Protein AF-A0A966WLP5-F1 (afdb_monomer_lite)

Sequence (137 aa):
MLNTLWVSFFFVALVSALWRWIGVNDPEVFARMVDSIFSMAKLSVEVMVLLFGTLTLWLGFLKIAEHAGLVEKIAGWLSPIFRRLMPQVPKNHPATGLITMNFIANALGLDNAVMINPKRTALPKSDEKALNAAADK

Foldseek 3Di:
DVVVVVVVVVVVVVVVLVCCCPVVVDVCSVVVVVVVVVVVVVVVVVVVCVLVVQLVVVVVVVVVCVVVCVVVVVCVVCVVVCCVVPVPADVPRCVVVLVVVCVVCVVSVVNPPPPPDVPPVDDPPVVVVVVVVVVVD

pLDDT: mean 76.71, std 16.09, range [44.78, 97.19]

Structure (mmCIF, N/CA/C/O backbone):
data_AF-A0A966WLP5-F1
#
_entry.id   AF-A0A966WLP5-F1
#
loop_
_atom_site.group_PDB
_atom_site.id
_atom_site.type_symbol
_atom_site.label_atom_id
_atom_site.label_alt_id
_atom_site.label_comp_id
_atom_site.label_asym_id
_atom_site.label_entity_id
_atom_site.label_seq_id
_atom_site.pdbx_PDB_ins_code
_atom_site.Cartn_x
_atom_site.Cartn_y
_atom_site.Cartn_z
_atom_site.occupancy
_atom_site.B_iso_or_equiv
_atom_site.auth_seq_id
_atom_site.auth_comp_id
_atom_site.auth_asym_id
_atom_site.auth_atom_id
_atom_site.pdbx_PDB_model_num
ATOM 1 N N . MET A 1 1 ? 6.814 -22.721 -7.324 1.00 75.81 1 MET A N 1
ATOM 2 C CA . MET A 1 1 ? 5.910 -22.043 -8.280 1.00 75.81 1 MET A CA 1
ATOM 3 C C . MET A 1 1 ? 6.113 -20.530 -8.322 1.00 75.81 1 MET A C 1
ATOM 5 O O . MET A 1 1 ? 6.371 -20.030 -9.405 1.00 75.81 1 MET A O 1
ATOM 9 N N . LEU A 1 2 ? 6.096 -19.801 -7.197 1.00 84.25 2 LEU A N 1
ATOM 10 C CA . LEU A 1 2 ? 6.289 -18.336 -7.203 1.00 84.25 2 LEU A CA 1
ATOM 11 C C . LEU A 1 2 ? 7.661 -17.879 -7.740 1.00 84.25 2 LEU A C 1
ATOM 13 O O . LEU A 1 2 ? 7.724 -16.931 -8.514 1.00 84.25 2 LEU A O 1
ATOM 17 N N . ASN A 1 3 ? 8.744 -18.585 -7.385 1.00 92.12 3 ASN A N 1
ATOM 18 C CA . ASN A 1 3 ? 10.093 -18.265 -7.875 1.00 92.12 3 ASN A CA 1
ATOM 19 C C . ASN A 1 3 ? 10.188 -18.350 -9.410 1.00 92.12 3 ASN A C 1
ATOM 21 O O . ASN A 1 3 ? 10.754 -17.479 -10.057 1.00 92.12 3 ASN A O 1
ATOM 25 N N . THR A 1 4 ? 9.565 -19.373 -10.002 1.00 92.81 4 THR A N 1
ATOM 26 C CA . THR A 1 4 ? 9.504 -19.542 -11.459 1.00 92.81 4 THR A CA 1
ATOM 27 C C . THR A 1 4 ? 8.768 -18.377 -12.116 1.00 92.81 4 THR A C 1
ATOM 29 O O . THR A 1 4 ? 9.243 -17.848 -13.110 1.00 92.81 4 THR A O 1
ATOM 32 N N . LEU A 1 5 ? 7.651 -17.942 -11.526 1.00 93.44 5 LEU A N 1
ATOM 33 C CA . LEU A 1 5 ? 6.812 -16.866 -12.057 1.00 93.44 5 LEU A CA 1
ATOM 34 C C . LEU A 1 5 ? 7.556 -15.515 -12.059 1.00 93.44 5 LEU A C 1
ATOM 36 O O . LEU A 1 5 ? 7.558 -14.810 -13.065 1.00 93.44 5 LEU A O 1
ATOM 40 N N . TRP A 1 6 ? 8.277 -15.206 -10.976 1.00 91.50 6 TRP A N 1
ATOM 41 C CA . TRP A 1 6 ? 9.132 -14.017 -10.888 1.00 91.50 6 TRP A CA 1
ATOM 42 C C . TRP A 1 6 ? 10.230 -14.000 -11.952 1.00 91.50 6 TRP A C 1
ATOM 44 O O . TRP A 1 6 ? 10.397 -13.005 -12.657 1.00 91.50 6 TRP A O 1
ATOM 54 N N . VAL A 1 7 ? 10.954 -15.111 -12.102 1.00 94.88 7 VAL A N 1
ATOM 55 C CA . VAL A 1 7 ? 12.020 -15.224 -13.106 1.00 94.88 7 VAL A CA 1
ATOM 56 C C . VAL A 1 7 ? 11.452 -15.103 -14.525 1.00 94.88 7 VAL A C 1
ATOM 58 O O . VAL A 1 7 ? 12.047 -14.426 -15.363 1.00 94.88 7 VAL A O 1
ATOM 61 N N . SER A 1 8 ? 10.276 -15.681 -14.794 1.00 95.12 8 SER A N 1
ATOM 62 C CA . SER A 1 8 ? 9.602 -15.549 -16.089 1.00 95.12 8 SER A CA 1
ATOM 63 C C . SER A 1 8 ? 9.274 -14.096 -16.442 1.00 95.12 8 SER A C 1
ATOM 65 O O . SER A 1 8 ? 9.480 -13.707 -17.589 1.00 95.12 8 SER A O 1
ATOM 67 N N . PHE A 1 9 ? 8.828 -13.266 -15.491 1.00 94.06 9 PHE A N 1
ATOM 68 C CA . PHE A 1 9 ? 8.557 -11.848 -15.762 1.00 94.06 9 PHE A 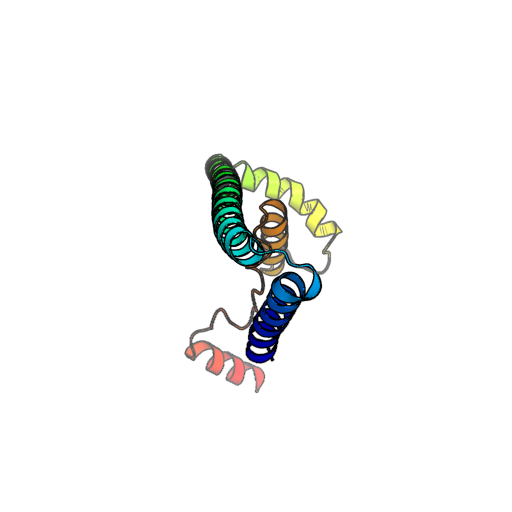CA 1
ATOM 69 C C . PHE A 1 9 ? 9.812 -11.068 -16.153 1.00 94.06 9 PHE A C 1
ATOM 71 O O . PHE A 1 9 ? 9.776 -10.313 -17.125 1.00 94.06 9 PHE A O 1
ATOM 78 N N . PHE A 1 10 ? 10.932 -11.285 -15.459 1.00 92.81 10 PHE A N 1
ATOM 79 C CA . PHE A 1 10 ? 12.205 -10.661 -15.828 1.00 92.81 10 PHE A CA 1
ATOM 80 C C . PHE A 1 10 ? 12.680 -11.107 -17.210 1.00 92.81 10 PHE A C 1
ATOM 82 O O . PHE A 1 10 ? 13.149 -10.285 -17.995 1.00 92.81 10 PHE A O 1
ATOM 89 N N . PHE A 1 11 ? 12.518 -12.393 -17.531 1.00 95.38 11 PHE A N 1
ATOM 90 C CA . PHE A 1 11 ? 12.903 -12.924 -18.833 1.00 95.38 11 PHE A CA 1
ATOM 91 C C . PHE A 1 11 ? 12.062 -12.323 -19.969 1.00 95.38 11 PHE A C 1
ATOM 93 O O . PHE A 1 11 ? 12.608 -11.862 -20.970 1.00 95.38 11 PHE A O 1
ATOM 100 N N . VAL A 1 12 ? 10.739 -12.254 -19.799 1.00 95.56 12 VAL A N 1
ATOM 101 C CA . VAL A 1 12 ? 9.826 -11.640 -20.777 1.00 95.56 12 VAL A CA 1
ATOM 102 C C . VAL A 1 12 ? 10.115 -10.146 -20.942 1.00 95.56 12 VAL A C 1
ATOM 104 O O . VAL A 1 12 ? 10.137 -9.649 -22.071 1.00 95.56 12 VAL A O 1
ATOM 107 N N . ALA A 1 13 ? 10.381 -9.430 -19.847 1.00 92.88 13 ALA A N 1
ATOM 108 C CA . ALA A 1 13 ? 10.753 -8.018 -19.887 1.00 92.88 13 ALA A CA 1
ATOM 109 C C . ALA A 1 13 ? 12.066 -7.799 -20.656 1.00 92.88 13 ALA A C 1
ATOM 111 O O . ALA A 1 13 ? 12.132 -6.912 -21.507 1.00 92.88 13 ALA A O 1
ATOM 112 N N . LEU A 1 14 ? 13.076 -8.647 -20.426 1.00 93.12 14 LEU A N 1
ATOM 113 C CA . LEU A 1 14 ? 14.353 -8.600 -21.139 1.00 93.12 14 LEU A CA 1
ATOM 114 C C . LEU A 1 14 ? 14.170 -8.823 -22.646 1.00 93.12 14 LEU A C 1
ATOM 116 O O . LEU A 1 14 ? 14.652 -8.023 -23.446 1.00 93.12 14 LEU A O 1
ATOM 120 N N . VAL A 1 15 ? 13.440 -9.872 -23.039 1.00 95.06 15 VAL A N 1
ATOM 121 C CA . VAL A 1 15 ? 13.160 -10.164 -24.456 1.00 95.06 15 VAL A CA 1
ATOM 122 C C . VAL A 1 15 ? 12.393 -9.011 -25.109 1.00 95.06 15 VAL A C 1
ATOM 124 O O . VAL A 1 15 ? 12.730 -8.598 -26.216 1.00 95.06 15 VAL A O 1
ATOM 127 N N . SER A 1 16 ? 11.412 -8.435 -24.410 1.00 92.81 16 SER A N 1
ATOM 128 C CA . SER A 1 16 ? 10.622 -7.300 -24.909 1.00 92.81 16 SER A CA 1
ATOM 129 C C . SER A 1 16 ? 11.464 -6.031 -25.086 1.00 92.81 16 SER A C 1
ATOM 131 O O . SER A 1 16 ? 11.289 -5.302 -26.064 1.00 92.81 16 SER A O 1
ATOM 133 N N . ALA A 1 17 ? 12.399 -5.772 -24.168 1.00 92.00 17 ALA A N 1
ATOM 134 C CA . ALA A 1 17 ? 13.322 -4.645 -24.255 1.00 92.00 17 ALA A CA 1
ATOM 135 C C . ALA A 1 17 ? 14.300 -4.799 -25.427 1.00 92.00 17 ALA A C 1
ATOM 137 O O . ALA A 1 17 ? 14.478 -3.860 -26.201 1.00 92.00 17 ALA A O 1
ATOM 138 N N . LEU A 1 18 ? 14.873 -5.995 -25.606 1.00 92.44 18 LEU A N 1
ATOM 139 C CA . LEU A 1 18 ? 15.762 -6.305 -26.731 1.00 92.44 18 LEU A CA 1
ATOM 140 C C . LEU A 1 18 ? 15.034 -6.211 -28.074 1.00 92.44 18 LEU A C 1
ATOM 142 O O . LEU A 1 18 ? 15.572 -5.644 -29.025 1.00 92.44 18 LEU A O 1
ATOM 146 N N . TRP A 1 19 ? 13.793 -6.701 -28.144 1.00 93.19 19 TRP A N 1
ATOM 147 C CA . TRP A 1 19 ? 12.963 -6.581 -29.341 1.00 93.19 19 TRP A CA 1
ATOM 148 C C . TRP A 1 19 ? 12.695 -5.119 -29.710 1.00 93.19 19 TRP A C 1
ATOM 150 O O . TRP A 1 19 ? 12.796 -4.750 -30.877 1.00 93.19 19 TRP A O 1
ATOM 160 N N . ARG A 1 20 ? 12.389 -4.258 -28.732 1.00 91.25 20 ARG A N 1
ATOM 161 C CA . ARG A 1 20 ? 12.197 -2.822 -28.988 1.00 91.25 20 ARG A CA 1
ATOM 162 C C . ARG A 1 20 ? 13.497 -2.115 -29.371 1.00 91.25 20 ARG A C 1
ATOM 164 O O . ARG A 1 20 ? 13.481 -1.277 -30.265 1.00 91.25 20 ARG A O 1
ATOM 171 N N . TRP A 1 21 ? 14.611 -2.474 -28.741 1.00 90.31 21 TRP A N 1
ATOM 172 C CA . TRP A 1 21 ? 15.903 -1.869 -29.046 1.00 90.31 21 TRP A CA 1
ATOM 173 C C . TRP A 1 21 ? 16.368 -2.194 -30.473 1.00 90.31 21 TRP A C 1
ATOM 175 O O . TRP A 1 21 ? 16.720 -1.286 -31.218 1.00 90.31 21 TRP A O 1
ATOM 185 N N . ILE A 1 22 ? 16.304 -3.468 -30.878 1.00 88.81 22 ILE A N 1
ATOM 186 C CA . ILE A 1 22 ? 16.827 -3.936 -32.173 1.00 88.81 22 ILE A CA 1
ATOM 187 C C . ILE A 1 22 ? 15.767 -3.870 -33.280 1.00 88.81 22 ILE A C 1
ATOM 189 O O . ILE A 1 22 ? 16.049 -3.422 -34.386 1.00 88.81 22 ILE A O 1
ATOM 193 N N . GLY A 1 23 ? 14.543 -4.323 -33.008 1.00 87.50 23 GLY A N 1
ATOM 194 C CA . GLY A 1 23 ? 13.483 -4.431 -34.015 1.00 87.50 23 GLY A CA 1
ATOM 195 C C . GLY A 1 23 ? 12.791 -3.103 -34.318 1.00 87.50 23 GLY A C 1
ATOM 196 O O . GLY A 1 23 ? 12.461 -2.828 -35.467 1.00 87.50 23 GLY A O 1
ATOM 197 N N . VAL A 1 24 ? 12.591 -2.266 -33.297 1.00 86.44 24 VAL A N 1
ATOM 198 C CA . VAL A 1 24 ? 11.901 -0.967 -33.423 1.00 86.44 24 VAL A CA 1
ATOM 199 C C . VAL A 1 24 ? 12.901 0.202 -33.528 1.00 86.44 24 VAL A C 1
ATOM 201 O O . VAL A 1 24 ? 12.490 1.321 -33.810 1.00 86.44 24 VAL A O 1
ATOM 204 N N . ASN A 1 25 ? 14.214 -0.062 -33.394 1.00 88.44 25 ASN A N 1
ATOM 205 C CA . ASN A 1 25 ? 15.299 0.936 -33.397 1.00 88.44 25 ASN A CA 1
ATOM 206 C C . ASN A 1 25 ? 15.085 2.063 -32.378 1.00 88.44 25 ASN A C 1
ATOM 208 O O . ASN A 1 25 ? 15.265 3.242 -32.675 1.00 88.44 25 ASN A O 1
ATOM 212 N N . ASP A 1 26 ? 14.687 1.693 -31.164 1.00 88.19 26 ASP A N 1
ATOM 213 C CA . ASP A 1 26 ? 14.378 2.639 -30.102 1.00 88.19 26 ASP A CA 1
ATOM 214 C C . ASP A 1 26 ? 15.488 2.630 -29.027 1.00 88.19 26 ASP A C 1
ATOM 216 O O . ASP A 1 26 ? 15.501 1.761 -28.145 1.00 88.19 26 ASP A O 1
ATOM 220 N N . PRO A 1 27 ? 16.470 3.552 -29.097 1.00 85.69 27 PRO A N 1
ATOM 221 C CA . PRO A 1 27 ? 17.624 3.561 -28.195 1.00 85.69 27 PRO A CA 1
ATOM 222 C C . PRO A 1 27 ? 17.268 4.005 -26.770 1.00 85.69 27 PRO A C 1
ATOM 224 O O . PRO A 1 27 ? 17.999 3.708 -25.826 1.00 85.69 27 PRO A O 1
ATOM 227 N N . GLU A 1 28 ? 16.129 4.674 -26.584 1.00 92.19 28 GLU A N 1
ATOM 228 C CA . GLU A 1 28 ? 15.701 5.222 -25.293 1.00 92.19 28 GLU A CA 1
ATOM 229 C C . GLU A 1 28 ? 14.907 4.218 -24.447 1.00 92.19 28 GLU A C 1
ATOM 231 O O . GLU A 1 28 ? 14.466 4.536 -23.341 1.00 92.19 28 GLU A O 1
ATOM 236 N N . VAL A 1 29 ? 14.698 2.992 -24.939 1.00 92.31 29 VAL A N 1
ATOM 237 C CA . VAL A 1 29 ? 13.929 1.949 -24.238 1.00 92.31 29 VAL A CA 1
ATOM 238 C C . VAL A 1 29 ? 14.492 1.679 -22.846 1.00 92.31 29 VAL A C 1
ATOM 240 O O . VAL A 1 29 ? 13.731 1.630 -21.882 1.00 92.31 29 VAL A O 1
ATOM 243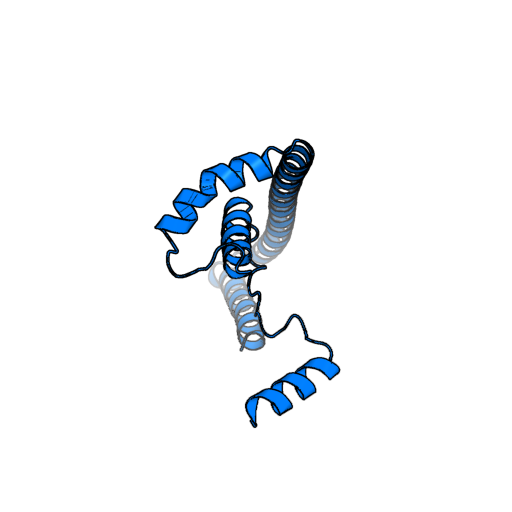 N N . PHE A 1 30 ? 15.815 1.558 -22.711 1.00 90.50 30 PHE A N 1
ATOM 244 C CA . PHE A 1 30 ? 16.449 1.311 -21.415 1.00 90.50 30 PHE A CA 1
ATOM 245 C C . PHE A 1 30 ? 16.295 2.491 -20.453 1.00 90.50 30 PHE A C 1
ATOM 247 O O . PHE A 1 30 ? 15.947 2.281 -19.292 1.00 90.50 30 PHE A O 1
ATOM 254 N N . ALA A 1 31 ? 16.467 3.724 -20.938 1.00 93.50 31 ALA A N 1
ATOM 255 C CA . ALA A 1 31 ? 16.279 4.927 -20.130 1.00 93.50 31 ALA A CA 1
ATOM 256 C C . ALA A 1 31 ? 14.831 5.048 -19.623 1.00 93.50 31 ALA A C 1
ATOM 258 O O . ALA A 1 31 ? 14.609 5.264 -18.433 1.00 93.50 31 ALA A O 1
ATOM 259 N N . ARG A 1 32 ? 13.839 4.805 -20.490 1.00 93.44 32 ARG A N 1
ATOM 260 C CA . ARG A 1 32 ? 12.418 4.824 -20.106 1.00 93.44 32 ARG A CA 1
ATOM 261 C C . ARG A 1 32 ? 12.028 3.698 -19.160 1.00 93.44 32 ARG A C 1
ATOM 263 O O . ARG A 1 32 ? 11.155 3.906 -18.323 1.00 93.44 32 ARG A O 1
ATOM 270 N N . MET A 1 33 ? 12.651 2.522 -19.256 1.00 93.44 33 MET A N 1
ATOM 271 C CA . MET A 1 33 ? 12.438 1.459 -18.268 1.00 93.44 33 MET A CA 1
ATOM 272 C C . MET A 1 33 ? 12.913 1.893 -16.880 1.00 93.44 33 MET A C 1
ATOM 274 O O . MET A 1 33 ? 12.176 1.720 -15.914 1.00 93.44 33 MET A O 1
ATOM 278 N N . VAL A 1 34 ? 14.106 2.490 -16.783 1.00 94.62 34 VAL A N 1
ATOM 279 C CA . VAL A 1 34 ? 14.635 3.008 -15.511 1.00 94.62 34 VAL A CA 1
ATOM 280 C C . VA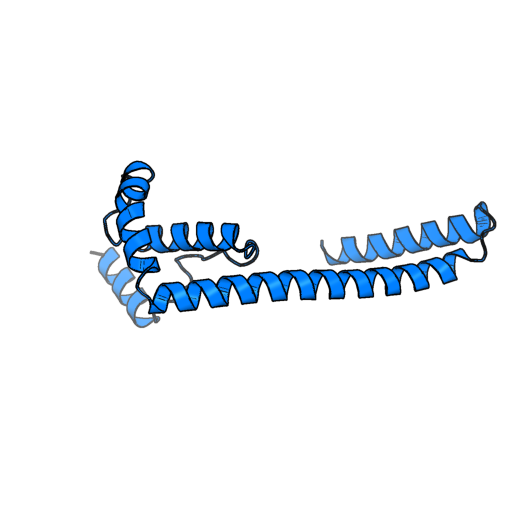L A 1 34 ? 13.723 4.099 -14.949 1.00 94.62 34 VAL A C 1
ATOM 282 O O . VAL A 1 34 ? 13.331 4.022 -13.786 1.00 94.62 34 VAL A O 1
ATOM 285 N N . ASP A 1 35 ? 13.316 5.061 -15.778 1.00 96.06 35 ASP A N 1
ATOM 286 C CA . ASP A 1 35 ? 12.389 6.123 -15.374 1.00 96.06 35 ASP A CA 1
ATOM 287 C C . ASP A 1 35 ? 11.035 5.562 -14.904 1.00 96.06 35 ASP A C 1
ATOM 289 O O . ASP A 1 35 ? 10.526 5.930 -13.845 1.00 96.06 35 ASP A O 1
ATOM 293 N N . SER A 1 36 ? 10.498 4.569 -15.620 1.00 95.31 36 SER A N 1
ATOM 294 C CA . SER A 1 36 ? 9.257 3.884 -15.239 1.00 95.31 36 SER A CA 1
ATOM 295 C C . SER A 1 36 ? 9.381 3.181 -13.887 1.00 95.31 36 SER A C 1
ATOM 297 O O . SER A 1 36 ? 8.449 3.239 -13.091 1.00 95.31 36 SER A O 1
ATOM 299 N N . ILE A 1 37 ? 10.520 2.546 -13.590 1.00 95.50 37 ILE A N 1
ATOM 300 C CA . ILE A 1 37 ? 10.755 1.899 -12.290 1.00 95.50 37 ILE A CA 1
ATOM 301 C C . ILE A 1 37 ? 10.702 2.935 -11.161 1.00 95.50 37 ILE A C 1
ATOM 303 O O . ILE A 1 37 ? 10.019 2.712 -10.161 1.00 95.50 37 ILE A O 1
ATOM 307 N N . PHE A 1 38 ? 11.368 4.081 -11.323 1.00 96.69 38 PHE A N 1
ATOM 308 C CA . PHE A 1 38 ? 11.346 5.145 -10.315 1.00 96.69 38 PHE A CA 1
ATOM 309 C C . PHE A 1 38 ? 9.969 5.801 -10.178 1.00 96.69 38 PHE A C 1
ATOM 311 O O . PHE A 1 38 ? 9.511 6.037 -9.058 1.00 96.69 38 PHE A O 1
ATOM 318 N N . SER A 1 39 ? 9.280 6.043 -11.294 1.00 97.19 39 SER A N 1
ATOM 319 C CA . SER A 1 39 ? 7.914 6.572 -11.305 1.00 97.19 39 SER A CA 1
ATOM 320 C C . SER A 1 39 ? 6.946 5.640 -10.565 1.00 97.19 39 SER A C 1
ATOM 322 O O . SER A 1 39 ? 6.207 6.078 -9.682 1.00 97.19 39 SER A O 1
ATOM 324 N N . MET A 1 40 ? 7.026 4.330 -10.823 1.00 96.56 40 MET A N 1
ATOM 325 C CA . MET A 1 40 ? 6.202 3.328 -10.140 1.00 96.56 40 MET A CA 1
ATOM 326 C C . MET A 1 40 ? 6.566 3.173 -8.662 1.00 96.56 40 MET A C 1
ATOM 328 O O . MET A 1 40 ? 5.677 2.976 -7.833 1.00 96.56 40 MET A O 1
ATOM 332 N N . ALA A 1 41 ? 7.845 3.303 -8.300 1.00 96.94 41 ALA A N 1
ATOM 333 C CA . ALA A 1 41 ? 8.264 3.325 -6.901 1.00 96.94 41 ALA A CA 1
ATOM 334 C C . ALA A 1 41 ? 7.659 4.527 -6.157 1.00 96.94 41 ALA A C 1
ATOM 336 O O . ALA A 1 41 ? 7.105 4.363 -5.070 1.00 96.94 41 ALA A O 1
ATOM 337 N N . LYS A 1 42 ? 7.689 5.721 -6.765 1.00 96.88 42 LYS A N 1
ATOM 338 C CA . LYS A 1 42 ? 7.070 6.928 -6.200 1.00 96.88 42 LYS A CA 1
ATOM 339 C C . LYS A 1 42 ? 5.557 6.769 -6.049 1.00 96.88 42 LYS A C 1
ATOM 341 O O . LYS A 1 42 ? 5.036 7.036 -4.969 1.00 96.88 42 LYS A O 1
ATOM 346 N N . LEU A 1 43 ? 4.880 6.278 -7.088 1.00 96.69 43 LEU A N 1
ATOM 347 C CA . LEU A 1 43 ? 3.443 6.001 -7.056 1.00 96.69 43 LEU A CA 1
ATOM 348 C C . LEU A 1 43 ? 3.092 5.011 -5.942 1.00 96.69 43 LEU A C 1
ATOM 350 O O . LEU A 1 43 ? 2.138 5.228 -5.203 1.00 96.69 43 LEU A O 1
ATOM 354 N N . SER A 1 44 ? 3.887 3.951 -5.780 1.00 96.44 44 SER A N 1
ATOM 355 C CA . SER A 1 44 ? 3.671 2.958 -4.722 1.00 96.44 44 SER A CA 1
ATOM 356 C C . SER A 1 44 ? 3.728 3.600 -3.335 1.00 96.44 44 SER A C 1
ATOM 358 O O . SER A 1 44 ? 2.843 3.365 -2.517 1.00 96.44 44 SER A O 1
ATOM 360 N N . VAL A 1 45 ? 4.724 4.454 -3.078 1.00 96.94 45 VAL A N 1
ATOM 361 C CA . VAL A 1 45 ? 4.845 5.174 -1.800 1.00 96.94 45 VAL A CA 1
ATOM 362 C C . VAL A 1 45 ? 3.683 6.144 -1.595 1.00 96.94 45 VAL A C 1
ATOM 364 O O . VAL A 1 45 ? 3.117 6.186 -0.507 1.00 96.94 45 VAL A O 1
ATOM 367 N N . GLU A 1 46 ? 3.294 6.892 -2.626 1.00 96.06 46 GLU A N 1
ATOM 368 C CA . GLU A 1 46 ? 2.171 7.833 -2.566 1.00 96.06 46 GLU A CA 1
ATOM 369 C C . GLU A 1 46 ? 0.858 7.127 -2.204 1.00 96.06 46 GLU A C 1
ATOM 371 O O . GLU A 1 46 ? 0.162 7.536 -1.273 1.00 96.06 46 GLU A O 1
ATOM 376 N N . VAL A 1 47 ? 0.572 6.003 -2.865 1.00 94.88 47 VAL A N 1
ATOM 377 C CA . VAL A 1 47 ? -0.597 5.168 -2.569 1.00 94.88 47 VAL A CA 1
ATOM 378 C C . VAL A 1 47 ? -0.515 4.595 -1.154 1.00 94.88 47 VAL A C 1
ATOM 380 O O . VAL A 1 47 ? -1.499 4.648 -0.419 1.00 94.88 47 VAL A O 1
ATOM 383 N N . MET A 1 48 ? 0.648 4.087 -0.731 1.00 94.19 48 MET A N 1
ATOM 384 C CA . MET A 1 48 ? 0.827 3.563 0.628 1.00 94.19 48 MET A CA 1
ATOM 385 C C . MET A 1 48 ? 0.569 4.635 1.690 1.00 94.19 48 MET A C 1
ATOM 387 O O . MET A 1 48 ? -0.144 4.366 2.653 1.00 94.19 48 MET A O 1
ATOM 391 N N . VAL A 1 49 ? 1.102 5.848 1.523 1.00 94.25 49 VAL A N 1
ATOM 392 C CA . VAL A 1 49 ? 0.887 6.956 2.468 1.00 94.25 49 VAL A CA 1
ATOM 393 C C . VAL A 1 49 ? -0.587 7.357 2.512 1.00 94.25 49 VAL A C 1
ATOM 395 O O . VAL A 1 49 ? -1.128 7.549 3.601 1.00 94.25 49 VAL A O 1
ATOM 398 N N . LEU A 1 50 ? -1.257 7.425 1.361 1.00 91.44 50 LEU A N 1
ATOM 399 C CA . LEU A 1 50 ? -2.686 7.732 1.280 1.00 91.44 50 LEU A CA 1
ATOM 400 C C . LEU A 1 50 ? -3.533 6.686 2.019 1.00 91.44 50 LEU A C 1
ATOM 402 O O . LEU A 1 50 ? -4.401 7.039 2.825 1.00 91.44 50 LEU A O 1
ATOM 406 N N . LEU A 1 51 ? -3.261 5.401 1.783 1.00 91.44 51 LEU A N 1
ATOM 407 C CA . LEU A 1 51 ? -3.966 4.298 2.433 1.00 91.44 51 LEU A CA 1
ATOM 408 C C . LEU A 1 51 ? -3.686 4.254 3.940 1.00 91.44 51 LEU A C 1
ATOM 410 O O . LEU A 1 51 ? -4.627 4.165 4.728 1.00 91.44 51 LEU A O 1
ATOM 414 N N . PHE A 1 52 ? -2.425 4.388 4.364 1.00 88.94 52 PHE A N 1
ATOM 415 C CA . PHE A 1 52 ? -2.076 4.432 5.787 1.00 88.94 52 PHE A CA 1
ATOM 416 C C . PHE A 1 52 ? -2.689 5.638 6.495 1.00 88.94 52 PHE A C 1
ATOM 418 O O . PHE A 1 52 ? -3.226 5.491 7.594 1.00 88.94 52 PHE A O 1
ATOM 425 N N . GLY A 1 53 ? -2.654 6.819 5.878 1.00 90.06 53 GLY A N 1
ATOM 426 C CA . GLY A 1 53 ? -3.277 8.025 6.420 1.00 90.06 53 GLY A CA 1
ATOM 427 C C . GLY A 1 53 ? -4.781 7.843 6.615 1.00 90.06 53 GLY A C 1
ATOM 428 O O . GLY A 1 53 ? -5.311 8.130 7.685 1.00 90.06 53 GLY A O 1
ATOM 429 N N . THR A 1 54 ? -5.460 7.275 5.619 1.00 87.94 54 THR A N 1
ATOM 430 C CA . THR A 1 54 ? -6.905 7.015 5.684 1.00 87.94 54 THR A CA 1
ATOM 431 C C . THR A 1 54 ? -7.239 5.990 6.773 1.00 87.94 54 THR A C 1
ATOM 433 O O . THR A 1 54 ? -8.105 6.235 7.608 1.00 87.94 54 THR A O 1
ATOM 436 N N . LEU A 1 55 ? -6.514 4.871 6.834 1.00 85.88 55 LEU A N 1
ATOM 437 C CA . LEU A 1 55 ? -6.701 3.831 7.851 1.00 85.88 55 LEU A CA 1
ATOM 438 C C . LEU A 1 55 ? -6.472 4.349 9.273 1.00 85.88 55 LEU A C 1
ATOM 440 O O . LEU A 1 55 ? -7.283 4.106 10.165 1.00 85.88 55 LEU A O 1
ATOM 444 N N . THR A 1 56 ? -5.373 5.069 9.495 1.00 88.00 56 THR A N 1
ATOM 445 C CA . THR A 1 56 ? -5.038 5.623 10.814 1.00 88.00 56 THR A CA 1
ATOM 446 C C . THR A 1 56 ? -6.049 6.672 11.265 1.00 88.00 56 THR A C 1
ATOM 448 O O . THR A 1 56 ? -6.417 6.683 12.440 1.00 88.00 56 THR A O 1
ATOM 451 N N . LEU A 1 57 ? -6.572 7.483 10.340 1.00 89.56 57 LEU A N 1
ATOM 452 C CA . LEU A 1 57 ? -7.668 8.414 10.601 1.00 89.56 57 LEU A CA 1
ATOM 453 C C . LEU A 1 57 ? -8.929 7.671 11.072 1.00 89.56 57 LEU A C 1
ATOM 455 O O . LEU A 1 57 ? -9.471 7.985 12.132 1.00 89.56 57 LEU A O 1
ATOM 459 N N . TRP A 1 58 ? -9.377 6.661 10.320 1.00 83.25 58 TRP A N 1
ATOM 460 C CA . TRP A 1 58 ? -10.571 5.887 10.672 1.00 83.25 58 TRP A CA 1
ATOM 461 C C . TRP A 1 58 ? -10.418 5.146 12.001 1.00 83.25 58 TRP A C 1
ATOM 463 O O . TRP A 1 58 ? -11.330 5.178 12.825 1.00 83.25 58 TRP A O 1
ATOM 473 N N . LEU A 1 59 ? -9.258 4.531 12.250 1.00 83.50 59 LEU A N 1
ATOM 474 C CA . LEU A 1 59 ? -8.953 3.878 13.526 1.00 83.50 59 LEU A CA 1
ATOM 475 C C . LEU A 1 59 ? -8.926 4.880 14.690 1.00 83.50 59 LEU A C 1
ATOM 477 O O . LEU A 1 59 ? -9.406 4.568 15.779 1.00 83.50 59 LEU A O 1
ATOM 481 N N . GLY A 1 60 ? -8.413 6.092 14.463 1.00 87.56 60 GLY A N 1
ATOM 482 C CA . GLY A 1 60 ? -8.451 7.182 15.437 1.00 87.56 60 GLY A CA 1
ATOM 483 C C . GLY A 1 60 ? -9.882 7.576 15.806 1.00 87.56 60 GLY A C 1
ATOM 484 O O . GLY A 1 60 ? -10.221 7.616 16.989 1.00 87.56 60 GLY A O 1
ATOM 485 N N . PHE A 1 61 ? -10.749 7.789 14.810 1.00 87.69 61 PHE A N 1
ATOM 486 C CA . PHE A 1 61 ? -12.170 8.066 15.041 1.00 87.69 61 PHE A CA 1
ATOM 487 C C . PHE A 1 61 ? -12.886 6.916 15.754 1.00 87.69 61 PHE A C 1
ATOM 489 O O . PHE A 1 61 ? -13.638 7.165 16.695 1.00 87.69 61 PHE A O 1
ATOM 496 N N . LEU A 1 62 ? -12.625 5.666 15.355 1.00 85.31 62 LEU A N 1
ATOM 497 C CA . LEU A 1 62 ? -13.187 4.481 16.004 1.00 85.31 62 LEU A CA 1
ATOM 498 C C . LEU A 1 62 ? -12.800 4.430 17.488 1.00 85.31 62 LEU A C 1
ATOM 500 O O . LEU A 1 62 ? -13.660 4.212 18.337 1.00 85.31 62 LEU A O 1
ATOM 504 N N . LYS A 1 63 ? -11.532 4.708 17.811 1.00 83.31 63 LYS A N 1
ATOM 505 C CA . LYS A 1 63 ? -11.042 4.732 19.193 1.00 83.31 63 LYS A CA 1
ATOM 506 C C . LYS A 1 63 ? -11.726 5.819 20.022 1.00 83.31 63 LYS A C 1
ATOM 508 O O . LYS A 1 63 ? -12.084 5.571 21.169 1.00 83.31 63 LYS A O 1
ATOM 513 N N . ILE A 1 64 ? -11.952 7.005 19.455 1.00 89.00 64 ILE A N 1
ATOM 514 C CA . ILE A 1 64 ? -12.709 8.075 20.128 1.00 8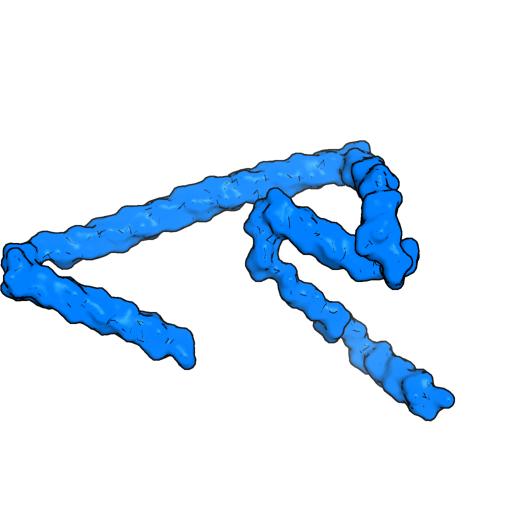9.00 64 ILE A CA 1
ATOM 515 C C . ILE A 1 64 ? -14.167 7.643 20.356 1.00 89.00 64 ILE A C 1
ATOM 517 O O . ILE A 1 64 ? -14.697 7.829 21.449 1.00 89.00 64 ILE A O 1
ATOM 521 N N . ALA A 1 65 ? -14.806 7.032 19.354 1.00 84.88 65 ALA A N 1
ATOM 522 C CA . ALA A 1 65 ? -16.178 6.536 19.454 1.00 84.88 65 ALA A CA 1
ATOM 523 C C . ALA A 1 65 ? -16.332 5.420 20.506 1.00 84.88 65 ALA A C 1
ATOM 525 O O . ALA A 1 65 ? -17.354 5.366 21.192 1.00 84.88 65 ALA A O 1
ATOM 526 N N . GLU A 1 66 ? -15.324 4.559 20.652 1.00 82.19 66 GLU A N 1
ATOM 527 C CA . GLU A 1 66 ? -15.248 3.526 21.692 1.00 82.19 66 GLU A CA 1
ATOM 528 C C . GLU A 1 66 ? -15.170 4.160 23.087 1.00 82.19 66 GLU A C 1
ATOM 530 O O . GLU A 1 66 ? -15.987 3.859 23.951 1.00 82.19 66 GLU A O 1
ATOM 535 N N . HIS A 1 67 ? -14.285 5.143 23.288 1.00 83.06 67 HIS A N 1
ATOM 536 C CA . HIS A 1 67 ? -14.180 5.846 24.575 1.00 83.06 67 HIS A CA 1
ATOM 537 C C . HIS A 1 67 ? -15.445 6.653 24.918 1.00 83.06 67 HIS A C 1
ATOM 539 O O . HIS A 1 67 ? -15.745 6.866 26.090 1.00 83.06 67 HIS A O 1
ATOM 545 N N . ALA A 1 68 ? -16.207 7.088 23.911 1.00 89.06 68 ALA A N 1
ATOM 546 C CA . ALA A 1 68 ? -17.489 7.765 24.086 1.00 89.06 68 ALA A CA 1
ATOM 547 C C . ALA A 1 68 ? -18.672 6.806 24.358 1.00 89.06 68 ALA A C 1
ATOM 549 O O . ALA A 1 68 ? -19.805 7.268 24.527 1.00 89.06 68 ALA A O 1
ATOM 550 N N . GLY A 1 69 ? -18.453 5.484 24.362 1.00 82.50 69 GLY A N 1
ATOM 551 C CA . GLY A 1 69 ? -19.509 4.475 24.513 1.00 82.50 69 GLY A CA 1
ATOM 552 C C . GLY A 1 69 ? -20.476 4.401 23.322 1.00 82.50 69 GLY A C 1
ATOM 553 O O . GLY A 1 69 ? -21.581 3.856 23.427 1.00 82.50 69 GLY A O 1
ATOM 554 N N . LEU A 1 70 ? -20.117 5.018 22.189 1.00 81.75 70 LEU A N 1
ATOM 555 C CA . LEU A 1 70 ? -20.943 5.046 20.983 1.00 81.75 70 LEU A CA 1
ATOM 556 C C . LEU A 1 70 ? -20.911 3.686 20.278 1.00 81.75 70 LEU A C 1
ATOM 558 O O . LEU A 1 70 ? -21.932 3.248 19.747 1.00 81.75 70 LEU A O 1
ATOM 562 N N . VAL A 1 71 ? -19.767 2.999 20.327 1.00 78.12 71 VAL A N 1
ATOM 563 C CA . VAL A 1 71 ? -19.594 1.660 19.752 1.00 78.12 71 VAL A CA 1
ATOM 564 C C . VAL A 1 71 ? -20.492 0.644 20.463 1.00 78.12 71 VAL A C 1
ATOM 566 O O . VAL A 1 71 ? -21.210 -0.087 19.783 1.00 78.12 71 VAL A O 1
ATOM 569 N N . GLU A 1 72 ? -20.570 0.647 21.800 1.00 77.44 72 GLU A N 1
ATOM 570 C CA . GLU A 1 72 ? -21.484 -0.227 22.552 1.00 77.44 72 GLU A CA 1
ATOM 571 C C . GLU A 1 72 ? -22.958 0.059 22.240 1.00 77.44 72 GLU A C 1
ATOM 573 O O . GLU A 1 72 ? -23.757 -0.872 22.106 1.00 77.44 72 GLU A O 1
ATOM 578 N N . LYS A 1 73 ? -23.334 1.336 22.078 1.00 79.50 73 LYS A N 1
ATOM 579 C CA . LYS A 1 73 ? -24.704 1.719 21.695 1.00 79.50 73 LYS A CA 1
ATOM 580 C C . LYS A 1 73 ? -25.068 1.211 20.303 1.00 79.50 73 LYS A C 1
ATOM 582 O O . LYS A 1 73 ? -26.146 0.642 20.124 1.00 79.50 73 LYS A O 1
ATOM 587 N N . ILE A 1 74 ? -24.172 1.379 19.330 1.00 77.31 74 ILE A N 1
ATOM 588 C CA . ILE A 1 74 ? -24.372 0.887 17.962 1.00 77.31 74 ILE A CA 1
ATOM 589 C C . ILE A 1 74 ? -24.410 -0.646 17.950 1.00 77.31 74 ILE A C 1
ATOM 591 O O . ILE A 1 74 ? -25.289 -1.222 17.314 1.00 77.31 74 ILE A O 1
ATOM 595 N N . ALA A 1 75 ? -23.534 -1.319 18.699 1.00 72.06 75 ALA A N 1
ATOM 596 C CA . ALA A 1 75 ? -23.525 -2.777 18.823 1.00 72.06 75 ALA A CA 1
ATOM 597 C C . ALA A 1 75 ? -24.828 -3.319 19.437 1.00 72.06 75 ALA A C 1
ATOM 599 O O . ALA A 1 75 ? -25.385 -4.306 18.948 1.00 72.06 75 ALA A O 1
ATOM 600 N N . GLY A 1 76 ? -25.362 -2.646 20.461 1.00 75.75 76 GLY A N 1
ATOM 601 C CA . GLY A 1 76 ? -26.673 -2.957 21.032 1.00 75.75 76 GLY A CA 1
ATOM 602 C C . GLY A 1 76 ? -27.806 -2.815 20.012 1.00 75.75 76 GLY A C 1
ATOM 603 O O . GLY A 1 76 ? -28.699 -3.662 19.959 1.00 75.75 76 GLY A O 1
ATOM 604 N N . TRP A 1 77 ? -27.733 -1.797 19.151 1.00 77.56 77 TRP A N 1
ATOM 605 C CA . TRP A 1 77 ? -28.717 -1.552 18.094 1.00 77.56 77 TRP A CA 1
ATOM 606 C C . TRP A 1 77 ? -28.600 -2.521 16.905 1.00 77.56 77 TRP A C 1
ATOM 608 O O . TRP A 1 77 ? -29.611 -2.901 16.318 1.00 77.56 77 TRP A O 1
ATOM 618 N N . LEU A 1 78 ? -27.389 -2.992 16.588 1.00 71.31 78 LEU A N 1
ATOM 619 C CA . LEU A 1 78 ? -27.134 -3.997 15.546 1.00 71.31 78 LEU A CA 1
ATOM 620 C C . LEU A 1 78 ? -27.395 -5.440 16.014 1.00 71.31 78 LEU A C 1
ATOM 622 O O . LEU A 1 78 ? -27.614 -6.329 15.192 1.00 71.31 78 LEU A O 1
ATOM 626 N N . SER A 1 79 ? -27.424 -5.686 17.327 1.00 70.75 79 SER A N 1
ATOM 627 C CA . SER A 1 79 ? -27.746 -6.986 17.935 1.00 70.75 79 SER A CA 1
ATOM 628 C C . SER A 1 79 ? -29.010 -7.676 17.373 1.00 70.75 79 SER A C 1
ATOM 630 O O . SER A 1 79 ? -28.937 -8.869 17.054 1.00 70.75 79 SER A O 1
ATOM 632 N N . PRO A 1 80 ? -30.168 -7.000 17.190 1.00 74.19 80 PRO A N 1
ATOM 633 C CA . PRO A 1 80 ? -31.349 -7.611 16.572 1.00 74.19 80 PRO A CA 1
ATOM 634 C C . PRO A 1 80 ? -31.139 -8.020 15.106 1.00 74.19 80 PRO A C 1
ATOM 636 O O . PRO A 1 80 ? -31.668 -9.052 14.690 1.00 74.19 80 PRO A O 1
ATOM 639 N N . ILE A 1 81 ? -30.342 -7.269 14.338 1.00 76.00 81 ILE A N 1
ATOM 640 C CA . ILE A 1 81 ? -30.024 -7.584 12.936 1.00 76.00 81 ILE A CA 1
ATOM 641 C C . ILE A 1 81 ? -29.140 -8.833 12.872 1.00 76.00 81 ILE A C 1
ATOM 643 O O . ILE A 1 81 ? -29.453 -9.767 12.134 1.00 76.00 81 ILE A O 1
ATOM 647 N N . PHE A 1 82 ? -28.096 -8.912 13.705 1.00 67.00 82 PHE A N 1
ATOM 648 C CA . PHE A 1 82 ? -27.239 -10.101 13.783 1.00 67.00 82 PHE A CA 1
ATOM 649 C C . PHE A 1 82 ? -27.998 -11.346 14.248 1.00 67.00 82 PHE A C 1
ATOM 651 O O . PHE A 1 82 ? -27.781 -12.427 13.709 1.00 67.00 82 PHE A O 1
ATOM 658 N N . ARG A 1 83 ? -28.953 -11.209 15.176 1.00 68.31 83 ARG A N 1
ATOM 659 C CA . ARG A 1 83 ? -29.842 -12.317 15.570 1.00 68.31 83 ARG A CA 1
ATOM 660 C C . ARG A 1 83 ? -30.762 -12.787 14.441 1.00 68.31 83 ARG A C 1
ATOM 662 O O . ARG A 1 83 ? -31.124 -13.959 14.417 1.00 68.31 83 ARG A O 1
ATOM 669 N N . ARG A 1 84 ? -31.151 -11.894 13.525 1.00 69.62 84 ARG A N 1
ATOM 670 C CA . ARG A 1 84 ? -31.982 -12.214 12.353 1.00 69.62 84 ARG A CA 1
ATOM 671 C C . ARG A 1 84 ? -31.168 -12.893 11.247 1.00 69.62 84 ARG A C 1
ATOM 673 O O . ARG A 1 84 ? -31.655 -13.851 10.660 1.00 69.62 84 ARG A O 1
ATOM 680 N N . LEU A 1 85 ? -29.954 -12.406 10.975 1.00 70.25 85 LEU A N 1
ATOM 681 C CA . LEU A 1 85 ? -29.054 -12.957 9.953 1.00 70.25 85 LEU A CA 1
ATOM 682 C C . LEU A 1 85 ? -28.377 -14.264 10.388 1.00 70.25 85 LEU A C 1
ATOM 684 O O . LEU A 1 85 ? -28.130 -15.128 9.553 1.00 70.25 85 LEU A O 1
ATOM 688 N N . MET A 1 86 ? -28.078 -14.418 11.681 1.00 65.38 86 MET A N 1
ATOM 689 C CA . MET A 1 86 ? -27.350 -15.565 12.236 1.00 65.38 86 MET A CA 1
ATOM 690 C C . MET A 1 86 ? -28.102 -16.202 13.417 1.00 65.38 86 MET A C 1
ATOM 692 O O . MET A 1 86 ? -27.634 -16.162 14.555 1.00 65.38 86 MET A O 1
ATOM 696 N N . PRO A 1 87 ? -29.267 -16.828 13.168 1.00 62.38 87 PRO A N 1
ATOM 697 C CA . PRO A 1 87 ? -30.128 -17.382 14.219 1.00 62.38 87 PRO A CA 1
ATOM 698 C C . PRO A 1 87 ? -29.524 -18.584 14.967 1.00 62.38 87 PRO A C 1
ATOM 700 O O . PRO A 1 87 ? -29.970 -18.900 16.065 1.00 62.38 87 PRO A O 1
ATOM 703 N N . GLN A 1 88 ? -28.508 -19.245 14.399 1.00 61.41 88 GLN A N 1
ATOM 704 C CA . GLN A 1 88 ? -27.845 -20.422 14.984 1.00 61.41 88 GLN A CA 1
ATOM 705 C C . GLN A 1 88 ? -26.698 -20.074 15.949 1.00 61.41 88 GLN A C 1
ATOM 707 O O . GLN A 1 88 ? -26.120 -20.970 16.557 1.00 61.41 88 GLN A O 1
ATOM 712 N N . VAL A 1 89 ? -26.339 -18.793 16.090 1.00 61.66 89 VAL A N 1
ATOM 713 C CA . VAL A 1 89 ? -25.220 -18.356 16.934 1.00 61.66 89 VAL A CA 1
ATOM 714 C C . VAL A 1 89 ? -25.770 -17.869 18.286 1.00 61.66 89 VAL A C 1
ATOM 716 O O . VAL A 1 89 ? -26.477 -16.857 18.323 1.00 61.66 89 VAL A O 1
ATOM 719 N N . PRO A 1 90 ? -25.489 -18.567 19.408 1.00 58.16 90 PRO A N 1
ATOM 720 C CA . PRO A 1 90 ? -25.956 -18.165 20.734 1.00 58.16 90 PRO A CA 1
ATOM 721 C C . PRO A 1 90 ? -25.503 -16.747 21.103 1.00 58.16 90 PRO A C 1
ATOM 723 O O . PRO A 1 90 ? -24.449 -16.276 20.667 1.00 58.16 90 PRO A O 1
ATOM 726 N N . LYS A 1 91 ? -26.273 -16.063 21.963 1.00 55.22 91 LYS A N 1
ATOM 727 C CA . LYS A 1 91 ? -25.833 -14.799 22.581 1.00 55.22 91 LYS A CA 1
ATOM 728 C C . LYS A 1 91 ? -24.453 -15.016 23.222 1.00 55.22 91 LYS A C 1
ATOM 730 O O . LYS A 1 91 ? -24.287 -15.974 23.967 1.00 55.22 91 LYS A O 1
ATOM 735 N N . ASN A 1 92 ? -23.500 -14.127 22.940 1.00 56.19 92 ASN A N 1
ATOM 736 C CA . ASN A 1 92 ? -22.108 -14.183 23.413 1.00 56.19 92 ASN A CA 1
ATOM 737 C C . ASN A 1 92 ? -21.243 -15.323 22.848 1.00 56.19 92 ASN A C 1
ATOM 739 O O . ASN A 1 92 ? -20.187 -15.613 23.405 1.00 56.19 92 ASN A O 1
ATOM 743 N N . HIS A 1 93 ? -21.627 -15.951 21.733 1.00 57.19 93 HIS A N 1
ATOM 744 C CA . HIS A 1 93 ? -20.718 -16.878 21.067 1.00 57.19 93 HIS A CA 1
ATOM 745 C C . HIS A 1 93 ? -19.580 -16.098 20.370 1.00 57.19 93 HIS A C 1
ATOM 747 O O . HIS A 1 93 ? -19.863 -15.154 19.623 1.00 57.19 93 HIS A O 1
ATOM 753 N N . PRO A 1 94 ? -18.303 -16.494 20.536 1.00 59.56 94 PRO A N 1
ATOM 754 C CA . PRO A 1 94 ? -17.143 -15.782 19.979 1.00 59.56 94 PRO A CA 1
ATOM 755 C C . PRO A 1 94 ? -17.189 -15.600 18.448 1.00 59.56 94 PRO A C 1
ATOM 757 O O . PRO A 1 94 ? -16.567 -14.688 17.906 1.00 59.56 94 PRO A O 1
ATOM 760 N N . ALA A 1 95 ? -17.986 -16.412 17.747 1.00 60.25 95 ALA A N 1
ATOM 761 C CA . ALA A 1 95 ? -18.229 -16.303 16.307 1.00 60.25 95 ALA A CA 1
ATOM 762 C C . ALA A 1 95 ? -18.817 -14.943 15.879 1.00 60.25 95 ALA A C 1
ATOM 764 O O . ALA A 1 95 ? -18.422 -14.411 14.843 1.00 60.25 95 ALA A O 1
ATOM 765 N N . THR A 1 96 ? -19.703 -14.342 16.681 1.00 59.75 96 THR A N 1
ATOM 766 C CA . THR A 1 96 ? -20.297 -13.032 16.358 1.00 59.75 96 THR A CA 1
ATOM 767 C C . THR A 1 96 ? -19.234 -11.930 16.359 1.00 59.75 96 THR A C 1
ATOM 769 O O . THR A 1 96 ? -19.251 -11.053 15.495 1.00 59.75 96 THR A O 1
ATOM 772 N N . GLY A 1 97 ? -18.266 -12.009 17.280 1.00 60.59 97 GLY A N 1
ATOM 773 C CA . GLY A 1 97 ? -17.121 -11.098 17.337 1.00 60.59 97 GLY A CA 1
ATOM 774 C C . GLY A 1 97 ? -16.202 -11.245 16.124 1.00 60.59 97 GLY A C 1
ATOM 775 O O . GLY A 1 97 ? -15.824 -10.246 15.526 1.00 60.59 97 GLY A O 1
ATOM 776 N N . LEU A 1 98 ? -15.922 -12.478 15.689 1.00 61.44 98 LEU A N 1
ATOM 777 C CA . LEU A 1 98 ? -15.093 -12.758 14.506 1.00 61.44 98 LEU A CA 1
ATOM 778 C C . LEU A 1 98 ? -15.720 -12.245 13.198 1.00 61.44 98 LEU A C 1
ATOM 780 O O . LEU A 1 98 ? -15.020 -11.699 12.348 1.00 61.44 98 LEU A O 1
ATOM 784 N N . ILE A 1 99 ? -17.038 -12.381 13.041 1.00 66.00 99 ILE A N 1
ATOM 785 C CA . ILE A 1 99 ? -17.769 -11.912 11.851 1.00 66.00 99 ILE A CA 1
ATOM 786 C C . ILE A 1 99 ? -17.881 -10.385 11.846 1.00 66.00 99 ILE A C 1
ATOM 788 O O . ILE A 1 99 ? -17.675 -9.753 10.812 1.00 66.00 99 ILE A O 1
ATOM 792 N N . THR A 1 100 ? -18.139 -9.782 13.008 1.00 61.72 100 THR A N 1
ATOM 793 C CA . THR A 1 100 ? -18.154 -8.320 13.159 1.00 61.72 100 THR A CA 1
ATOM 794 C C . THR A 1 100 ? -16.768 -7.733 12.887 1.00 61.72 100 THR A C 1
ATOM 796 O O . THR A 1 100 ? -16.653 -6.745 12.171 1.00 61.72 100 THR A O 1
ATOM 799 N N . MET A 1 101 ? -15.705 -8.388 13.366 1.00 62.25 101 MET A N 1
ATOM 800 C CA . MET A 1 101 ? -14.317 -8.024 13.071 1.00 62.25 101 MET A CA 1
ATOM 801 C C . MET A 1 101 ? -14.013 -8.113 11.569 1.00 62.25 101 MET A C 1
ATOM 803 O O . MET A 1 101 ? -13.356 -7.232 11.032 1.00 62.25 101 MET A O 1
ATOM 807 N N . ASN A 1 102 ? -14.516 -9.136 10.870 1.00 66.94 102 ASN A N 1
ATOM 808 C CA . ASN A 1 102 ? -14.357 -9.274 9.419 1.00 66.94 102 ASN A CA 1
ATOM 809 C C . ASN A 1 102 ? -15.114 -8.180 8.642 1.00 66.94 102 ASN A C 1
ATOM 811 O O . ASN A 1 102 ? -14.605 -7.649 7.658 1.00 66.94 102 ASN A O 1
ATOM 815 N N . PHE A 1 103 ? -16.302 -7.794 9.110 1.00 67.75 103 PHE A N 1
ATOM 816 C CA . PHE A 1 103 ? -17.075 -6.705 8.516 1.00 67.75 103 PHE A CA 1
ATOM 817 C C . PHE A 1 103 ? -16.403 -5.343 8.733 1.00 67.75 103 PHE A C 1
ATOM 819 O O . PHE A 1 103 ? -16.295 -4.558 7.797 1.00 67.75 103 PHE A O 1
ATOM 826 N N . ILE A 1 104 ? -15.884 -5.089 9.939 1.00 64.44 104 ILE A N 1
ATOM 827 C CA . ILE A 1 104 ? -15.102 -3.887 10.256 1.00 64.44 104 ILE A CA 1
ATOM 828 C C . ILE A 1 104 ? -13.792 -3.875 9.458 1.00 64.44 104 ILE A C 1
ATOM 830 O O . ILE A 1 104 ? -13.431 -2.841 8.910 1.00 64.44 104 ILE A O 1
ATOM 834 N N . ALA A 1 105 ? -13.108 -5.012 9.316 1.00 66.44 105 ALA A N 1
ATOM 835 C CA . ALA A 1 105 ? -11.909 -5.127 8.488 1.00 66.44 105 ALA A CA 1
ATOM 836 C C . ALA A 1 105 ? -12.201 -4.816 7.011 1.00 66.44 105 ALA A C 1
ATOM 838 O O . ALA A 1 105 ? -11.450 -4.066 6.400 1.00 66.44 105 ALA A O 1
ATOM 839 N N . ASN A 1 106 ? -13.315 -5.304 6.457 1.00 70.06 106 ASN A N 1
ATOM 840 C CA . ASN A 1 106 ? -13.752 -4.944 5.105 1.00 70.06 106 ASN A CA 1
ATOM 841 C C . ASN A 1 106 ? -14.155 -3.463 4.984 1.00 70.06 106 ASN A C 1
ATOM 843 O O . ASN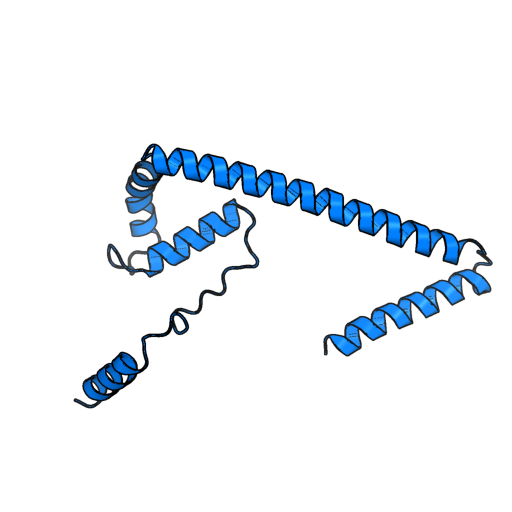 A 1 106 ? -13.807 -2.822 3.999 1.00 70.06 106 ASN A O 1
ATOM 847 N N . ALA A 1 107 ? -14.836 -2.894 5.984 1.00 65.12 107 ALA A N 1
ATOM 848 C CA . ALA A 1 107 ? -15.210 -1.477 6.000 1.00 65.12 107 ALA A CA 1
ATOM 849 C C . ALA A 1 107 ? -13.998 -0.536 6.148 1.00 65.12 107 ALA A C 1
ATOM 851 O O . ALA A 1 107 ? -14.042 0.599 5.681 1.00 65.12 107 ALA A O 1
ATOM 852 N N . LEU A 1 108 ? -12.924 -1.008 6.786 1.00 65.25 108 LEU A N 1
ATOM 853 C CA . LEU A 1 108 ? -11.673 -0.273 6.957 1.00 65.25 108 LEU A CA 1
ATOM 854 C C . LEU A 1 108 ? -10.664 -0.536 5.826 1.00 65.25 108 LEU A C 1
ATOM 856 O O . LEU A 1 108 ? -9.758 0.265 5.663 1.00 65.25 108 LEU A O 1
ATOM 860 N N . GLY A 1 109 ? -10.802 -1.597 5.024 1.00 63.06 109 GLY A N 1
ATOM 861 C CA . GLY A 1 109 ? -9.823 -1.962 3.986 1.00 63.06 109 GLY A CA 1
ATOM 862 C C . GLY A 1 109 ? -8.631 -2.787 4.501 1.00 63.06 109 GLY A C 1
ATOM 863 O O . GLY A 1 109 ? -7.544 -2.731 3.938 1.00 63.06 109 GLY A O 1
ATOM 864 N N . LEU A 1 110 ? -8.823 -3.539 5.591 1.00 63.75 110 LEU A N 1
ATOM 865 C CA . LEU A 1 110 ? -7.865 -4.462 6.226 1.00 63.75 110 LEU A CA 1
ATOM 866 C C . LEU A 1 110 ? -8.118 -5.929 5.806 1.00 63.75 110 LEU A C 1
ATOM 868 O O . LEU A 1 110 ? -8.025 -6.860 6.611 1.00 63.75 110 LEU A O 1
ATOM 872 N N . ASP A 1 111 ? -8.478 -6.136 4.544 1.00 58.47 111 ASP A N 1
ATOM 873 C CA . ASP A 1 111 ? -8.913 -7.404 3.943 1.00 58.47 111 ASP A CA 1
ATOM 874 C C . ASP A 1 111 ? -7.836 -8.512 3.924 1.00 58.47 111 ASP A C 1
ATOM 876 O O . ASP A 1 111 ? -8.162 -9.699 3.930 1.00 58.47 111 ASP A O 1
ATOM 880 N N . ASN A 1 112 ? -6.551 -8.150 3.995 1.00 57.03 112 ASN A N 1
ATOM 881 C CA . ASN A 1 112 ? -5.426 -9.094 3.953 1.00 57.03 112 ASN A CA 1
ATOM 882 C C . ASN A 1 112 ? -5.077 -9.804 5.284 1.00 57.03 112 ASN A C 1
ATOM 884 O O . ASN A 1 112 ? -4.177 -10.644 5.297 1.00 57.03 112 ASN A O 1
ATOM 888 N N . ALA A 1 113 ? -5.744 -9.511 6.411 1.00 45.66 113 ALA A N 1
ATOM 889 C CA . ALA A 1 113 ? -5.332 -10.021 7.734 1.00 45.66 113 ALA A CA 1
ATOM 890 C C . ALA A 1 113 ? -6.232 -11.115 8.349 1.00 45.66 113 ALA A C 1
ATOM 892 O O . ALA A 1 113 ? -5.869 -11.705 9.369 1.00 45.66 113 ALA A O 1
ATOM 893 N N . VAL A 1 114 ? -7.401 -11.419 7.777 1.00 46.34 114 VAL A N 1
ATOM 894 C CA . VAL A 1 114 ? -8.412 -12.241 8.471 1.00 46.34 114 VAL A CA 1
ATOM 895 C C . VAL A 1 114 ? -8.487 -13.656 7.897 1.00 46.34 114 VAL A C 1
ATOM 897 O O . VAL A 1 114 ? -9.481 -14.075 7.315 1.00 46.34 114 VAL A O 1
ATOM 900 N N . MET A 1 115 ? -7.433 -14.434 8.149 1.00 45.12 115 MET A N 1
ATOM 901 C CA . MET A 1 115 ? -7.529 -15.893 8.273 1.00 45.12 115 MET A CA 1
ATOM 902 C C . MET A 1 115 ? -7.314 -16.260 9.745 1.00 45.12 115 MET A C 1
ATOM 904 O O . MET A 1 115 ? -6.322 -16.877 10.130 1.00 45.12 115 MET A O 1
ATOM 908 N N . ILE A 1 116 ? -8.239 -15.825 10.603 1.00 50.16 116 ILE A N 1
ATOM 909 C CA . ILE A 1 116 ? -8.243 -16.233 12.009 1.00 50.16 116 ILE A CA 1
ATOM 910 C C . ILE A 1 116 ? -8.735 -17.681 12.054 1.00 50.16 116 ILE A C 1
ATOM 912 O O . ILE A 1 116 ? -9.929 -17.960 11.989 1.00 50.16 116 ILE A O 1
ATOM 916 N N . ASN A 1 117 ? -7.786 -18.613 12.120 1.00 44.78 117 ASN A N 1
ATOM 917 C CA . ASN A 1 117 ? -8.041 -20.022 12.383 1.00 44.78 117 ASN A CA 1
ATOM 918 C C . ASN A 1 117 ? -8.360 -20.196 13.884 1.00 44.78 117 ASN A C 1
ATOM 920 O O . ASN A 1 117 ? -7.451 -20.030 14.705 1.00 44.78 117 ASN A O 1
ATOM 924 N N . PRO A 1 118 ? -9.595 -20.571 14.270 1.00 49.69 118 PRO A N 1
ATOM 925 C CA . PRO A 1 118 ? -9.985 -20.708 15.676 1.00 49.69 118 PRO A CA 1
ATOM 926 C C . PRO A 1 118 ? -9.219 -21.809 16.429 1.00 49.69 118 PRO A C 1
ATOM 928 O O . PRO A 1 118 ? -9.277 -21.857 17.651 1.00 49.69 118 PRO A O 1
ATOM 931 N N . LYS A 1 119 ? -8.461 -22.675 15.737 1.00 48.50 119 LYS A N 1
ATOM 932 C CA . LYS A 1 119 ? -7.610 -23.699 16.364 1.00 48.50 119 LYS A CA 1
ATOM 933 C C . LYS A 1 119 ? -6.197 -23.212 16.728 1.00 48.50 119 LYS A C 1
ATOM 935 O O . LYS A 1 119 ? -5.414 -24.010 17.232 1.00 48.50 119 LYS A O 1
ATOM 940 N N . ARG A 1 120 ? -5.829 -21.950 16.446 1.00 47.44 120 ARG A N 1
ATOM 941 C CA . ARG A 1 120 ? -4.437 -21.462 16.587 1.00 47.44 120 ARG A CA 1
ATOM 942 C C . ARG A 1 120 ? -4.195 -20.393 17.658 1.00 47.44 120 ARG A C 1
ATOM 944 O O . ARG A 1 120 ? -3.034 -20.099 17.934 1.00 47.44 120 ARG A O 1
ATOM 951 N N . THR A 1 121 ? -5.228 -19.882 18.329 1.00 52.66 121 THR A N 1
ATOM 952 C CA . THR A 1 121 ? -5.084 -19.365 19.703 1.00 52.66 121 THR A CA 1
ATOM 953 C C . THR A 1 121 ? -4.882 -20.572 20.607 1.00 52.66 121 THR A C 1
ATOM 955 O O . THR A 1 121 ? -5.841 -21.172 21.083 1.00 52.66 121 THR A O 1
ATOM 958 N N . ALA A 1 122 ? -3.626 -21.004 20.698 1.00 49.78 122 ALA A N 1
ATOM 959 C CA . ALA A 1 122 ? -3.205 -22.202 21.397 1.00 49.78 122 ALA A CA 1
ATOM 960 C C . ALA A 1 122 ? -3.753 -22.212 22.828 1.00 49.78 122 ALA A C 1
ATOM 962 O O . ALA A 1 122 ? -3.365 -21.390 23.658 1.00 49.78 122 ALA A O 1
ATOM 963 N N . LEU A 1 123 ? -4.629 -23.174 23.108 1.00 54.19 123 LEU A N 1
ATOM 964 C CA . LEU A 1 123 ? -4.798 -23.671 24.463 1.00 54.19 123 LEU A CA 1
ATOM 965 C C . LEU A 1 123 ? -3.404 -24.104 24.955 1.00 54.19 123 LEU A C 1
ATOM 967 O O . LEU A 1 123 ? -2.690 -24.786 24.206 1.00 54.19 123 LEU A O 1
ATOM 971 N N . PRO A 1 124 ? -2.960 -23.693 26.156 1.00 63.47 124 PRO A N 1
ATOM 972 C CA . PRO A 1 124 ? -1.734 -24.231 26.728 1.00 63.47 124 PRO A CA 1
ATOM 973 C C . PRO A 1 124 ? -1.830 -25.763 26.730 1.00 63.47 124 PRO A C 1
ATOM 975 O O . PRO A 1 124 ? -2.900 -26.324 26.953 1.00 63.47 124 PRO A O 1
ATOM 978 N N . LYS A 1 125 ? -0.721 -26.464 26.453 1.00 61.59 125 LYS A N 1
ATOM 979 C CA . LYS A 1 125 ? -0.688 -27.939 26.296 1.00 61.59 125 LYS A CA 1
ATOM 980 C C . LYS A 1 125 ? -1.294 -28.717 27.482 1.00 61.59 125 LYS A C 1
ATOM 982 O O . LYS A 1 125 ? -1.577 -29.906 27.351 1.00 61.59 125 LYS A O 1
ATOM 987 N N . SER A 1 126 ? -1.474 -28.066 28.633 1.00 62.56 126 SER A N 1
ATOM 988 C CA . SER A 1 126 ? -2.224 -28.576 29.785 1.00 62.56 126 SER A CA 1
ATOM 989 C C . SER A 1 126 ? -3.680 -28.902 29.450 1.00 62.56 126 SER A C 1
ATOM 991 O O . SER A 1 126 ? -4.198 -29.923 29.897 1.00 62.56 126 SER A O 1
ATOM 993 N N . ASP A 1 127 ? -4.317 -28.077 28.625 1.00 59.66 127 ASP A N 1
ATOM 994 C CA . ASP A 1 127 ? -5.762 -28.109 28.407 1.00 59.66 127 ASP A CA 1
ATOM 995 C C . ASP A 1 127 ? -6.124 -29.066 27.263 1.00 59.66 127 ASP A C 1
ATOM 997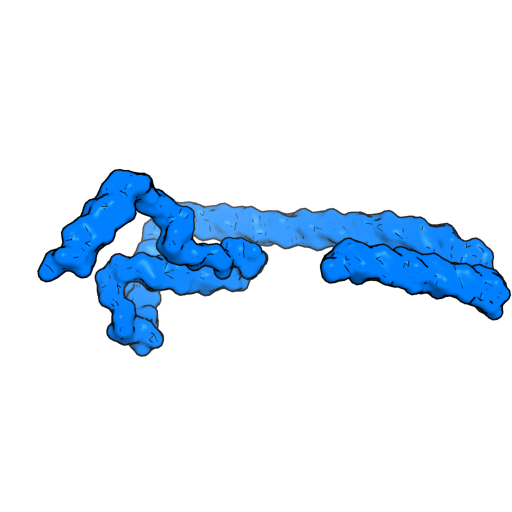 O O . ASP A 1 127 ? -7.178 -29.693 27.288 1.00 59.66 127 ASP A O 1
ATOM 1001 N N . GLU A 1 128 ? -5.208 -29.277 26.311 1.00 63.41 128 GLU A N 1
ATOM 1002 C CA . GLU A 1 128 ? -5.325 -30.297 25.256 1.00 63.41 128 GLU A CA 1
ATOM 1003 C C . GLU A 1 128 ? -5.376 -31.715 25.851 1.00 63.41 128 GLU A C 1
ATOM 1005 O O . GLU A 1 128 ? -6.173 -32.556 25.432 1.00 63.41 128 GLU A O 1
ATOM 1010 N N . LYS A 1 129 ? -4.576 -31.971 26.895 1.00 60.81 129 LYS A N 1
ATOM 1011 C CA . LYS A 1 129 ? -4.583 -33.251 27.614 1.00 60.81 129 LYS A CA 1
ATOM 1012 C C . LYS A 1 129 ? -5.882 -33.467 28.395 1.00 60.81 129 LYS A C 1
ATOM 1014 O O . LYS A 1 129 ? -6.381 -34.587 28.432 1.00 60.81 129 LYS A O 1
ATOM 1019 N N . ALA A 1 130 ? -6.427 -32.407 28.994 1.00 59.84 130 ALA A N 1
ATOM 1020 C CA . ALA A 1 130 ? -7.685 -32.461 29.735 1.00 59.84 130 ALA A CA 1
ATOM 1021 C C . ALA A 1 130 ? -8.890 -32.711 28.811 1.00 59.84 130 ALA A C 1
ATOM 1023 O O . ALA A 1 130 ? -9.778 -33.487 29.157 1.00 59.84 130 ALA A O 1
ATOM 1024 N N . LEU A 1 131 ? -8.891 -32.116 27.616 1.00 59.88 131 LEU A N 1
ATOM 1025 C CA . LEU A 1 131 ? -9.942 -32.310 26.614 1.00 59.88 131 LEU A CA 1
ATOM 1026 C C . LEU A 1 131 ? -9.921 -33.727 26.027 1.00 59.88 131 LEU A C 1
ATOM 1028 O O . LEU A 1 131 ? -10.969 -34.361 25.926 1.00 59.88 131 LEU A O 1
ATOM 1032 N N . ASN A 1 132 ? -8.734 -34.260 25.728 1.00 62.84 132 ASN A N 1
ATOM 1033 C CA . ASN A 1 132 ? -8.593 -35.635 25.242 1.00 62.84 132 ASN A CA 1
ATOM 1034 C C . ASN A 1 132 ? -8.972 -36.676 26.312 1.00 62.84 132 ASN A C 1
ATOM 1036 O O . ASN A 1 132 ? -9.511 -37.720 25.971 1.00 62.84 132 ASN A O 1
ATOM 1040 N N . ALA A 1 133 ? -8.758 -36.385 27.600 1.00 64.94 133 ALA A N 1
ATOM 1041 C CA . ALA A 1 133 ? -9.190 -37.253 28.701 1.00 64.94 133 ALA A CA 1
ATOM 1042 C C . ALA A 1 133 ? -10.705 -37.186 28.984 1.00 64.94 133 ALA A C 1
ATOM 1044 O O . ALA A 1 133 ? -11.263 -38.122 29.553 1.00 64.94 133 ALA A O 1
ATOM 1045 N N . ALA A 1 134 ? -11.366 -36.083 28.619 1.00 53.41 134 ALA A N 1
ATOM 1046 C CA . ALA A 1 134 ? -12.813 -35.917 28.756 1.00 53.41 134 ALA A CA 1
ATOM 1047 C C . ALA A 1 134 ? -13.598 -36.485 27.562 1.00 53.41 134 ALA A C 1
ATOM 1049 O O . ALA A 1 134 ? -14.766 -36.810 27.722 1.00 53.41 134 ALA A O 1
ATOM 1050 N N . ALA A 1 135 ? -12.970 -36.605 26.389 1.00 52.62 135 ALA A N 1
ATOM 1051 C CA . ALA A 1 135 ? -13.576 -37.190 25.191 1.00 52.62 135 ALA A CA 1
ATOM 1052 C C . ALA A 1 135 ? -13.555 -38.732 25.177 1.00 52.62 135 ALA A C 1
ATOM 1054 O O . ALA A 1 135 ? -14.249 -39.337 24.367 1.00 52.62 135 ALA A O 1
ATOM 1055 N N . ASP A 1 136 ? -12.760 -39.348 26.058 1.00 53.62 136 ASP A N 1
ATOM 1056 C CA . ASP A 1 136 ? -12.591 -40.805 26.182 1.00 53.62 136 ASP A CA 1
ATOM 1057 C C . ASP A 1 136 ? -13.453 -41.410 27.320 1.00 53.62 136 ASP A C 1
ATOM 1059 O O . ASP A 1 136 ? -13.229 -42.536 27.764 1.00 53.62 136 ASP A O 1
ATOM 1063 N N . LYS A 1 137 ? -14.435 -40.647 27.824 1.00 50.59 137 LYS A N 1
ATOM 1064 C CA . LYS A 1 137 ? -15.473 -41.070 28.780 1.00 50.59 137 LYS A CA 1
ATOM 1065 C C . LYS A 1 137 ? -16.857 -40.772 28.223 1.00 50.59 137 LYS A C 1
ATOM 1067 O O . LYS A 1 137 ? -17.763 -41.584 28.509 1.00 50.59 137 LYS A O 1
#

Radius of gyration: 25.96 Å; chains: 1; bounding box: 50×50×64 Å

Secondary structure (DSSP, 8-state):
-HHHHHHHHHHHHHHHHHHHHHHS--TTHHHHHHHHHHHHHHHHHHHHHHHHHHHHHHHHHHHHHHHTTHHHHHHHHHHHHHHHH-TTS-TT-HHHHHHHHHHHHHHHT-GGG----TT-S---HHHHHHHHHHTT-